Protein AF-A0AAV8Y5Q0-F1 (afdb_monomer)

Sequence (65 aa):
IRKLAFSRGRSINLSLSHRGRRALRLIHLEEEILEAAIPMKGRLLHDITGVTKSVPYDPVSNQKF

Nearest PDB structures (foldseek):
  2js3-assembly1_B  TM=2.533E-01  e=4.964E+00  Rhodopseudomonas palustris CGA009

InterPro domains:
  IPR036188 FAD/NAD(P)-binding domain superfamily [G3DSA:3.50.50.60] (1-65)

Solvent-accessible surface area (backbone atoms only — not comparable to full-atom values): 4611 Å² total; per-residue (Å²): 133,90,91,66,99,74,77,75,76,95,61,94,75,80,90,83,50,72,71,56,46,53,58,30,47,79,71,72,44,35,64,72,56,50,75,79,52,82,89,79,73,45,48,77,44,74,47,97,88,70,55,74,46,83,42,61,74,59,94,62,94,74,81,80,127

Secondary structure (DSSP, 8-state):
----S----S-S-----HHHHHHHHHTT-HHHHHHT-----EEEEE-TTS-EEEEES-SSS----

Structure (mmCIF, N/CA/C/O backbone):
data_AF-A0AAV8Y5Q0-F1
#
_entry.id   AF-A0AAV8Y5Q0-F1
#
loop_
_atom_site.group_PDB
_atom_site.id
_atom_site.type_symbol
_atom_site.label_atom_id
_atom_site.label_alt_id
_atom_site.label_comp_id
_atom_site.label_asym_id
_atom_site.label_entity_id
_atom_site.label_seq_id
_atom_site.pdbx_PDB_ins_code
_atom_site.Cartn_x
_atom_site.Cartn_y
_atom_site.Cartn_z
_atom_site.occupancy
_atom_site.B_iso_or_equiv
_atom_site.auth_seq_id
_atom_site.auth_comp_id
_atom_site.auth_asym_id
_atom_site.auth_atom_id
_atom_site.pdbx_PDB_model_num
ATOM 1 N N . ILE A 1 1 ? 2.935 -30.184 -9.499 1.00 53.25 1 ILE A N 1
ATOM 2 C CA . ILE A 1 1 ? 2.339 -29.001 -10.179 1.00 53.25 1 ILE A CA 1
ATOM 3 C C . ILE A 1 1 ? 0.851 -29.295 -10.409 1.00 53.25 1 ILE A C 1
ATOM 5 O O . ILE A 1 1 ? 0.539 -30.422 -10.777 1.00 53.25 1 ILE A O 1
ATOM 9 N N . ARG A 1 2 ? -0.070 -28.372 -10.081 1.00 58.25 2 ARG A N 1
ATOM 10 C CA . ARG A 1 2 ? -1.532 -28.626 -10.074 1.00 58.25 2 ARG A CA 1
ATOM 11 C C . ARG A 1 2 ? -2.074 -28.766 -11.510 1.00 58.25 2 ARG A C 1
ATOM 13 O O . ARG A 1 2 ? -1.806 -27.899 -12.330 1.00 58.25 2 ARG A O 1
ATOM 20 N N . LYS A 1 3 ? -2.850 -29.823 -11.783 1.00 61.97 3 LYS A N 1
ATOM 21 C CA . LYS A 1 3 ? -3.519 -30.101 -13.069 1.00 61.97 3 LYS A CA 1
ATOM 22 C C . LYS A 1 3 ? -5.005 -29.720 -12.979 1.00 61.97 3 LYS A C 1
ATOM 24 O O . LYS A 1 3 ? -5.821 -30.558 -12.620 1.00 61.97 3 LYS A O 1
ATOM 29 N N . LEU A 1 4 ? -5.365 -28.463 -13.229 1.00 70.56 4 LEU A N 1
ATOM 30 C CA . LEU A 1 4 ? -6.768 -28.029 -13.334 1.00 70.56 4 LEU A CA 1
ATOM 31 C C . LEU A 1 4 ? -6.938 -27.246 -14.636 1.00 70.56 4 LEU A C 1
ATOM 33 O O . LEU A 1 4 ? -6.157 -26.338 -14.898 1.00 70.56 4 LEU A O 1
ATOM 37 N N . ALA A 1 5 ? -7.949 -27.612 -15.428 1.00 68.62 5 ALA A N 1
ATOM 38 C CA . ALA A 1 5 ? -8.185 -27.083 -16.775 1.00 68.62 5 ALA A CA 1
ATOM 39 C C . ALA A 1 5 ? -8.616 -25.603 -16.801 1.00 68.62 5 ALA A C 1
ATOM 41 O O . ALA A 1 5 ? -8.479 -24.943 -17.825 1.00 68.62 5 ALA A O 1
ATOM 42 N N . PHE A 1 6 ? -9.111 -25.074 -15.677 1.00 65.88 6 PHE A N 1
ATOM 43 C CA . PHE A 1 6 ? -9.513 -23.676 -15.544 1.00 65.88 6 PHE A CA 1
ATOM 44 C C . PHE A 1 6 ? -9.191 -23.179 -14.131 1.00 65.88 6 PHE A C 1
ATOM 46 O O . PHE A 1 6 ? -9.884 -23.495 -13.163 1.00 65.88 6 PHE A O 1
ATOM 53 N N . SER A 1 7 ? -8.096 -22.434 -13.978 1.00 67.81 7 SER A N 1
ATOM 54 C CA . SER A 1 7 ? -7.742 -21.812 -12.703 1.00 67.81 7 SER A CA 1
ATOM 55 C C . SER A 1 7 ? -8.299 -20.394 -12.656 1.00 67.81 7 SER A C 1
ATOM 57 O O . SER A 1 7 ? -7.701 -19.473 -13.209 1.00 67.81 7 SER A O 1
ATOM 59 N N . ARG A 1 8 ? -9.431 -20.195 -11.974 1.00 74.25 8 ARG A N 1
ATOM 60 C CA . ARG A 1 8 ? -9.847 -18.846 -11.567 1.00 74.25 8 ARG A CA 1
ATOM 61 C C . ARG A 1 8 ? -8.723 -18.241 -10.708 1.00 74.25 8 ARG A C 1
ATOM 63 O O . ARG A 1 8 ? -8.123 -18.955 -9.898 1.00 74.25 8 ARG A O 1
ATOM 70 N N . GLY A 1 9 ? -8.402 -16.962 -10.919 1.00 77.50 9 GLY A N 1
ATOM 71 C CA . GLY A 1 9 ? -7.389 -16.256 -10.127 1.00 77.50 9 GLY A CA 1
ATOM 72 C C . GLY A 1 9 ? -7.674 -16.387 -8.627 1.00 77.50 9 GLY A C 1
ATOM 73 O O . GLY A 1 9 ? -8.834 -16.395 -8.217 1.00 77.50 9 GLY A O 1
ATOM 74 N N . ARG A 1 10 ? -6.628 -16.544 -7.804 1.00 82.94 10 ARG A N 1
ATOM 75 C CA . ARG A 1 10 ? -6.788 -16.767 -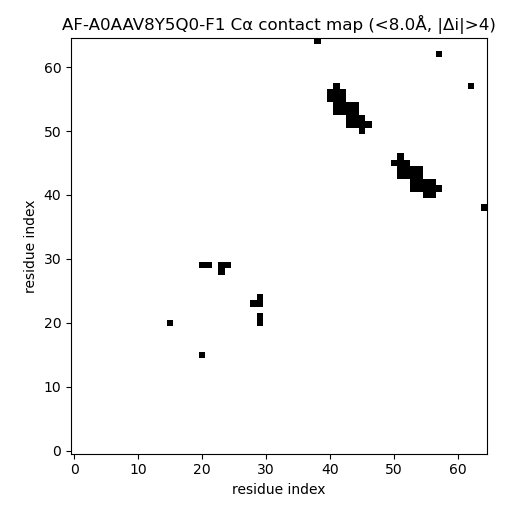6.351 1.00 82.94 10 ARG A CA 1
ATOM 76 C C . ARG A 1 10 ? -7.270 -15.521 -5.610 1.00 82.94 10 ARG A C 1
ATOM 78 O O . ARG A 1 10 ? -7.995 -15.648 -4.631 1.00 82.94 10 ARG A O 1
ATOM 85 N N . SER A 1 11 ? -6.864 -14.351 -6.092 1.00 88.62 11 SER A N 1
ATOM 86 C CA . SER A 1 11 ? -7.190 -13.046 -5.527 1.00 88.62 11 SER A CA 1
ATOM 87 C C . SER A 1 11 ? -7.392 -12.053 -6.663 1.00 88.62 11 SER A C 1
ATOM 89 O O . SER A 1 11 ? -6.695 -12.138 -7.672 1.00 88.62 11 SER A O 1
ATOM 91 N N . ILE A 1 12 ? -8.335 -11.127 -6.490 1.00 90.56 12 ILE A N 1
ATOM 92 C CA . ILE A 1 12 ? -8.558 -10.018 -7.430 1.00 90.56 12 ILE A CA 1
ATOM 93 C C . ILE A 1 12 ? -7.521 -8.919 -7.173 1.00 90.56 12 ILE A C 1
ATOM 95 O O . ILE A 1 12 ? -6.826 -8.507 -8.091 1.00 90.56 12 ILE A O 1
ATOM 99 N N . ASN A 1 13 ? -7.364 -8.526 -5.903 1.00 92.88 13 ASN A N 1
ATOM 100 C CA . ASN A 1 13 ? -6.388 -7.532 -5.459 1.00 92.88 13 ASN A CA 1
ATOM 101 C C . ASN A 1 13 ? -5.343 -8.175 -4.543 1.00 92.88 13 ASN A C 1
ATOM 103 O O . ASN A 1 13 ? -5.637 -9.129 -3.814 1.00 92.88 13 ASN A O 1
ATOM 107 N N . LEU A 1 14 ? -4.132 -7.624 -4.552 1.00 94.06 14 LEU A N 1
ATOM 108 C CA . LEU A 1 14 ? -3.029 -8.048 -3.698 1.00 94.06 14 LEU A CA 1
ATOM 109 C C . LEU A 1 14 ? -2.308 -6.821 -3.141 1.00 94.06 14 LEU A C 1
ATOM 111 O O . LEU A 1 14 ? -2.144 -5.822 -3.836 1.00 94.06 14 LEU A O 1
ATOM 115 N N . SER A 1 15 ? -1.847 -6.908 -1.896 1.00 94.69 15 SER A N 1
ATOM 116 C CA . SER A 1 15 ? -0.987 -5.885 -1.311 1.00 94.69 15 SER A CA 1
ATOM 117 C C . SER A 1 15 ? 0.468 -6.096 -1.736 1.00 94.69 15 SER A C 1
ATOM 119 O O . SER A 1 15 ? 1.050 -7.168 -1.556 1.00 94.69 15 SER A O 1
ATOM 121 N N . LEU A 1 16 ? 1.076 -5.047 -2.290 1.00 95.06 16 LEU A N 1
ATOM 122 C CA . LEU A 1 16 ? 2.475 -5.044 -2.702 1.00 95.06 16 LEU A CA 1
ATOM 123 C C . LEU A 1 16 ? 3.326 -4.304 -1.661 1.00 95.06 16 LEU A C 1
ATOM 125 O O . LEU A 1 16 ? 3.103 -3.132 -1.376 1.00 95.06 16 LEU A O 1
ATOM 129 N N . SER A 1 17 ? 4.318 -4.991 -1.092 1.00 93.56 17 SER A N 1
ATOM 130 C CA . SER A 1 17 ? 5.239 -4.428 -0.092 1.00 93.56 17 SER A CA 1
ATOM 131 C C . SER A 1 17 ? 6.655 -4.250 -0.660 1.00 93.56 17 SER A C 1
ATOM 133 O O . SER A 1 17 ? 6.922 -4.565 -1.821 1.00 93.56 17 SER A O 1
ATOM 135 N N . HIS A 1 18 ? 7.595 -3.793 0.172 1.00 93.25 18 HIS A N 1
ATOM 136 C CA . HIS A 1 18 ? 8.962 -3.430 -0.211 1.00 93.25 18 HIS A CA 1
ATOM 137 C C . HIS A 1 18 ? 9.698 -4.526 -0.997 1.00 93.25 18 HIS A C 1
ATOM 139 O O . HIS A 1 18 ? 10.332 -4.242 -2.009 1.00 93.25 18 HIS A O 1
ATOM 145 N N . ARG A 1 19 ? 9.596 -5.797 -0.579 1.00 96.38 19 ARG A N 1
ATOM 146 C CA . ARG A 1 19 ? 10.265 -6.908 -1.284 1.00 96.38 19 ARG A CA 1
ATOM 147 C C . ARG A 1 19 ? 9.709 -7.135 -2.692 1.00 96.38 19 ARG A C 1
ATOM 149 O O . ARG A 1 19 ? 10.490 -7.387 -3.602 1.00 96.38 19 ARG A O 1
ATOM 156 N N . GLY A 1 20 ? 8.391 -7.025 -2.864 1.00 96.44 20 GLY A N 1
ATOM 157 C CA . GLY A 1 20 ? 7.748 -7.160 -4.172 1.00 96.44 20 GLY A CA 1
ATOM 158 C C . GLY A 1 20 ? 8.127 -6.006 -5.095 1.00 96.44 20 GLY A C 1
ATOM 159 O O . GLY A 1 20 ? 8.588 -6.238 -6.206 1.00 96.44 20 GLY A O 1
ATOM 160 N N . ARG A 1 21 ? 8.057 -4.771 -4.584 1.00 95.75 21 ARG A N 1
ATOM 161 C CA . ARG 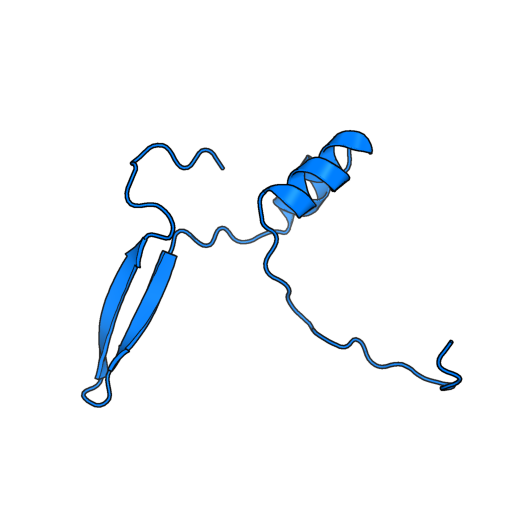A 1 21 ? 8.511 -3.568 -5.297 1.00 95.75 21 ARG A CA 1
ATOM 162 C C . ARG A 1 21 ? 9.971 -3.664 -5.733 1.00 95.75 21 ARG A C 1
ATOM 164 O O . ARG A 1 21 ? 10.284 -3.407 -6.886 1.00 95.75 21 ARG A O 1
ATOM 171 N N . ARG A 1 22 ? 10.861 -4.122 -4.844 1.00 97.00 22 ARG A N 1
ATOM 172 C CA . ARG A 1 22 ? 12.280 -4.324 -5.168 1.00 97.00 22 ARG A CA 1
ATOM 173 C C . ARG A 1 22 ? 12.482 -5.341 -6.291 1.00 97.00 22 ARG A C 1
ATOM 175 O O . ARG A 1 22 ? 13.329 -5.116 -7.143 1.00 97.00 22 ARG A O 1
ATOM 182 N N . ALA A 1 23 ? 11.720 -6.435 -6.309 1.00 97.94 23 ALA A N 1
ATOM 183 C CA . ALA A 1 23 ? 11.789 -7.413 -7.394 1.00 97.94 23 ALA A CA 1
ATOM 184 C C . ALA A 1 23 ? 11.350 -6.809 -8.739 1.00 97.94 23 ALA A C 1
ATOM 186 O O . ALA A 1 23 ? 12.018 -7.028 -9.743 1.00 97.94 23 ALA A O 1
ATOM 187 N N . LEU A 1 24 ? 10.285 -6.001 -8.743 1.00 97.75 24 LEU A N 1
ATOM 188 C CA . LEU A 1 24 ? 9.809 -5.296 -9.938 1.00 97.75 24 LEU A CA 1
ATOM 189 C C . LEU A 1 24 ? 10.801 -4.232 -10.421 1.00 97.75 24 LEU A C 1
ATOM 191 O O . LEU A 1 24 ? 11.017 -4.093 -11.620 1.00 97.75 24 LEU A O 1
ATOM 195 N N . ARG A 1 25 ? 11.465 -3.531 -9.496 1.00 97.19 25 ARG A N 1
ATOM 196 C CA . ARG A 1 25 ? 12.514 -2.555 -9.815 1.00 97.19 25 ARG A CA 1
ATOM 197 C C . ARG A 1 25 ? 13.681 -3.181 -10.567 1.00 97.19 25 ARG A C 1
ATOM 199 O O . ARG A 1 25 ? 14.167 -2.590 -11.520 1.00 97.19 25 ARG A O 1
ATOM 206 N N . LEU A 1 26 ? 14.107 -4.381 -10.164 1.00 97.88 26 LEU A N 1
ATOM 207 C CA . LEU A 1 26 ? 15.203 -5.105 -10.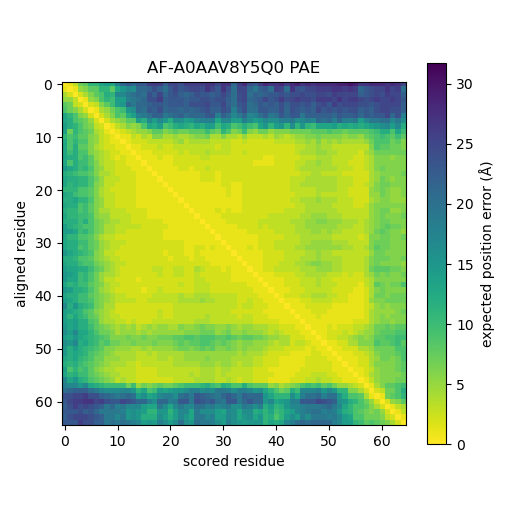824 1.00 97.88 26 LEU A CA 1
ATOM 208 C C . LEU A 1 26 ? 14.900 -5.444 -12.290 1.00 97.88 26 LEU A C 1
ATOM 210 O O . LEU A 1 26 ? 15.827 -5.663 -13.064 1.00 97.88 26 LEU A O 1
ATOM 214 N N . ILE A 1 27 ? 13.621 -5.482 -12.662 1.00 97.94 27 ILE A N 1
ATOM 215 C CA . ILE A 1 27 ? 13.158 -5.721 -14.032 1.00 97.94 27 ILE A CA 1
ATOM 216 C C . ILE A 1 27 ? 12.521 -4.473 -14.663 1.00 97.94 27 ILE A C 1
ATOM 218 O O . ILE A 1 27 ? 11.914 -4.586 -15.719 1.00 97.94 27 ILE A O 1
ATOM 222 N N . HIS A 1 28 ? 12.680 -3.297 -14.043 1.00 97.62 28 HIS A N 1
ATOM 223 C CA . HIS A 1 28 ? 12.182 -2.001 -14.524 1.00 97.62 28 HIS A CA 1
ATOM 224 C C . HIS A 1 28 ? 10.650 -1.909 -14.701 1.00 97.62 28 HIS A C 1
ATOM 226 O O . HIS A 1 28 ? 10.178 -1.098 -15.485 1.00 97.62 28 HIS A O 1
ATOM 232 N N . LEU A 1 29 ? 9.869 -2.701 -13.952 1.00 97.81 29 LEU A N 1
ATOM 233 C CA . LEU A 1 29 ? 8.392 -2.704 -14.007 1.00 97.81 29 LEU A CA 1
ATOM 234 C C . LEU A 1 29 ? 7.716 -2.060 -12.788 1.00 97.81 29 LEU A C 1
ATOM 236 O O . LEU A 1 29 ? 6.498 -2.121 -12.644 1.00 97.81 29 LEU A O 1
ATOM 240 N N . GLU A 1 30 ? 8.484 -1.507 -11.847 1.00 96.88 30 GLU A N 1
ATOM 241 C CA . GLU A 1 30 ? 7.895 -0.949 -10.624 1.00 96.88 30 GLU A CA 1
ATOM 242 C C . GLU A 1 30 ? 6.965 0.233 -10.924 1.00 96.88 30 GLU A C 1
ATOM 244 O O . GLU A 1 30 ? 5.862 0.265 -10.390 1.00 96.88 30 GLU A O 1
ATOM 249 N N . GLU A 1 31 ? 7.391 1.173 -11.766 1.00 96.12 31 GLU A N 1
ATOM 250 C CA . GLU A 1 31 ? 6.639 2.404 -12.042 1.00 96.12 31 GLU A CA 1
ATOM 251 C C . GLU A 1 31 ? 5.301 2.105 -12.727 1.00 96.12 31 GLU A C 1
ATOM 253 O O . GLU A 1 31 ? 4.260 2.485 -12.197 1.00 96.12 31 GLU A O 1
ATOM 258 N N . GLU A 1 32 ? 5.312 1.308 -13.801 1.00 96.81 32 GLU A N 1
ATOM 259 C CA . GLU A 1 32 ? 4.107 0.877 -14.531 1.00 96.81 32 GLU A CA 1
ATOM 260 C C . GLU A 1 32 ? 3.076 0.205 -13.608 1.00 96.81 32 GLU A C 1
ATOM 262 O O . GLU A 1 32 ? 1.880 0.483 -13.663 1.00 96.81 32 GLU A O 1
ATOM 267 N N . ILE A 1 33 ? 3.532 -0.665 -12.702 1.00 95.50 33 ILE A N 1
ATOM 268 C CA . ILE A 1 33 ? 2.633 -1.352 -11.768 1.00 95.50 33 ILE A CA 1
ATOM 269 C C . ILE A 1 33 ? 2.092 -0.392 -10.704 1.00 95.50 33 ILE A C 1
ATOM 271 O O . ILE A 1 33 ? 0.952 -0.548 -10.258 1.00 95.50 33 ILE A O 1
ATOM 275 N N . LEU A 1 34 ? 2.893 0.583 -10.268 1.00 95.12 34 LEU A N 1
ATOM 276 C CA . LEU A 1 34 ? 2.473 1.554 -9.262 1.00 95.12 34 LEU A CA 1
ATOM 277 C C . LEU A 1 34 ? 1.492 2.598 -9.808 1.00 95.12 34 LEU A C 1
ATOM 279 O O . LEU A 1 34 ? 0.688 3.090 -9.020 1.00 95.12 34 LEU A O 1
ATOM 283 N N . GLU A 1 35 ? 1.478 2.877 -11.115 1.00 96.06 35 GLU A N 1
ATOM 284 C CA . GLU A 1 35 ? 0.470 3.751 -11.742 1.00 96.06 35 GLU A CA 1
ATOM 285 C C . GLU A 1 35 ? -0.961 3.233 -11.535 1.00 96.06 35 GLU A C 1
ATOM 287 O O . GLU A 1 35 ? -1.888 4.013 -11.316 1.00 96.06 35 GLU A O 1
ATOM 292 N N . ALA A 1 36 ? -1.143 1.910 -11.541 1.00 94.25 36 ALA A N 1
ATOM 293 C CA . ALA A 1 36 ? -2.429 1.266 -11.282 1.00 94.25 36 ALA A CA 1
ATOM 294 C C . ALA A 1 36 ? -2.673 0.947 -9.790 1.00 94.25 36 ALA A C 1
ATOM 296 O O . ALA A 1 36 ? -3.722 0.398 -9.436 1.00 94.25 36 ALA A O 1
ATOM 297 N N . ALA A 1 37 ? -1.719 1.240 -8.900 1.00 94.94 37 ALA A N 1
ATOM 298 C CA . ALA A 1 37 ? -1.786 0.856 -7.494 1.00 94.94 37 ALA A CA 1
ATOM 299 C C . ALA A 1 37 ? -2.429 1.938 -6.610 1.00 94.94 37 ALA A C 1
ATOM 301 O O . ALA A 1 37 ? -2.250 3.136 -6.806 1.00 94.94 37 ALA A O 1
ATOM 302 N N . ILE A 1 38 ? -3.126 1.507 -5.552 1.00 95.12 38 ILE A N 1
ATOM 303 C CA . ILE A 1 38 ? -3.687 2.405 -4.531 1.00 95.12 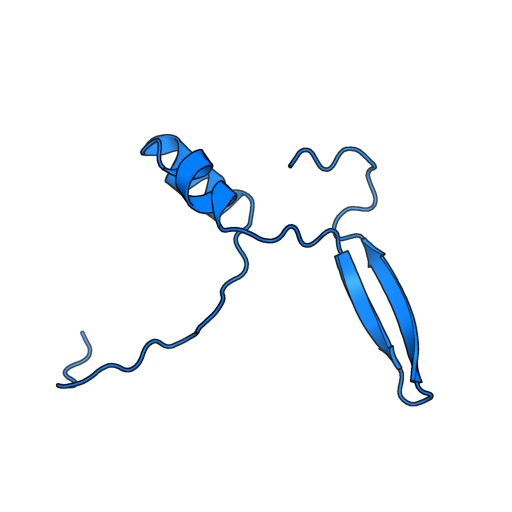38 ILE A CA 1
ATOM 304 C C . ILE A 1 38 ? -2.825 2.321 -3.260 1.00 95.12 38 ILE A C 1
ATOM 306 O O . ILE A 1 38 ? -2.666 1.227 -2.706 1.00 95.12 38 ILE A O 1
ATOM 310 N N . PRO A 1 39 ? -2.279 3.441 -2.747 1.00 92.62 39 PRO A N 1
ATOM 311 C CA . PRO A 1 39 ? -1.415 3.420 -1.574 1.00 92.62 39 PRO A CA 1
ATOM 312 C C . PRO A 1 39 ? -2.205 3.145 -0.289 1.00 92.62 39 PRO A C 1
ATOM 314 O O . PRO A 1 39 ? -3.184 3.821 0.030 1.00 92.62 39 PRO A O 1
ATOM 317 N N . MET A 1 40 ? -1.719 2.194 0.508 1.00 92.88 40 MET A N 1
ATOM 318 C CA . MET A 1 40 ? -2.262 1.884 1.831 1.00 92.88 40 MET A CA 1
ATOM 319 C C . MET A 1 40 ? -1.322 2.429 2.915 1.00 92.88 40 MET A C 1
ATOM 321 O O . MET A 1 40 ? -0.260 1.864 3.158 1.00 92.88 40 MET A O 1
ATOM 325 N N . LYS A 1 41 ? -1.704 3.529 3.578 1.00 90.00 41 LYS A N 1
ATOM 326 C CA . LYS A 1 41 ? -0.871 4.218 4.595 1.00 90.00 41 LYS A CA 1
ATOM 327 C C . LYS A 1 41 ? -0.861 3.520 5.964 1.00 90.00 41 LYS A C 1
ATOM 329 O O . LYS A 1 41 ? 0.004 3.758 6.811 1.00 90.00 41 LYS A O 1
ATOM 334 N N . GLY A 1 42 ? -1.849 2.665 6.199 1.00 91.88 42 GLY A N 1
ATOM 335 C CA . GLY A 1 42 ? -2.068 2.000 7.472 1.00 91.88 42 GLY A CA 1
ATOM 336 C C . GLY A 1 42 ? -3.286 1.092 7.439 1.00 91.88 42 GLY A C 1
ATOM 337 O O . GLY A 1 42 ? -3.893 0.858 6.395 1.00 91.88 42 GLY A O 1
ATOM 338 N N . ARG A 1 43 ? -3.642 0.593 8.616 1.00 95.25 43 ARG A N 1
ATOM 339 C CA . ARG A 1 43 ? -4.845 -0.194 8.871 1.00 95.25 43 ARG A CA 1
ATOM 340 C C . ARG A 1 43 ? -5.941 0.730 9.382 1.00 95.25 43 ARG A C 1
ATOM 342 O O . ARG A 1 43 ? -5.680 1.564 10.246 1.00 95.25 43 ARG A O 1
ATOM 349 N N . LEU A 1 44 ? -7.161 0.534 8.902 1.00 95.94 44 LEU A N 1
ATOM 350 C CA . LEU A 1 44 ? -8.353 1.080 9.536 1.00 95.94 44 LEU A CA 1
ATOM 351 C C . LEU A 1 44 ? -9.002 -0.043 10.345 1.00 95.94 44 LEU A C 1
ATOM 353 O O . LEU A 1 44 ? -9.423 -1.053 9.785 1.00 95.94 44 LEU A O 1
ATOM 357 N N . LEU A 1 45 ? -9.001 0.093 11.667 1.00 96.69 45 LEU A N 1
ATOM 358 C CA . LEU A 1 45 ? -9.627 -0.865 12.571 1.00 96.69 45 LEU A CA 1
ATOM 359 C C . LEU A 1 45 ? -11.066 -0.427 12.815 1.00 96.69 45 LEU A C 1
ATOM 361 O O . LEU A 1 45 ? -11.284 0.723 13.183 1.00 96.69 45 LEU A O 1
ATOM 365 N N . HIS A 1 46 ? -12.016 -1.336 12.629 1.00 97.56 46 HIS A N 1
ATOM 366 C CA . HIS A 1 46 ? -13.426 -1.131 12.948 1.00 97.56 46 HIS A CA 1
ATOM 367 C C . HIS A 1 46 ? -13.744 -1.932 14.208 1.00 97.56 46 HIS A C 1
ATOM 369 O O . HIS A 1 46 ? -13.480 -3.137 14.235 1.00 97.56 46 HIS A O 1
ATOM 375 N N . ASP A 1 47 ? -14.265 -1.284 15.247 1.00 96.50 47 ASP A N 1
ATOM 376 C CA . ASP A 1 47 ? -14.730 -1.989 16.439 1.00 96.50 47 ASP A CA 1
ATOM 377 C C . ASP A 1 47 ? -16.209 -2.391 16.346 1.00 96.50 47 ASP A C 1
ATOM 379 O O . ASP A 1 47 ? -16.935 -1.995 15.432 1.00 96.50 47 ASP A O 1
ATOM 383 N N . ILE A 1 48 ? -16.657 -3.203 17.306 1.00 96.81 48 ILE A N 1
ATOM 384 C CA . ILE A 1 48 ? -18.031 -3.726 17.348 1.00 96.81 48 ILE A CA 1
ATOM 385 C C . ILE A 1 48 ? -19.090 -2.642 17.591 1.00 96.81 48 ILE A C 1
ATOM 387 O O . ILE A 1 48 ? -20.266 -2.876 17.334 1.00 96.81 48 ILE A O 1
ATOM 391 N N . THR A 1 49 ? -18.687 -1.471 18.089 1.00 96.44 49 THR A N 1
ATOM 392 C CA . THR A 1 49 ? -19.571 -0.322 18.325 1.00 96.44 49 THR A CA 1
ATOM 393 C C . THR A 1 49 ? -19.663 0.598 17.105 1.00 96.44 49 THR 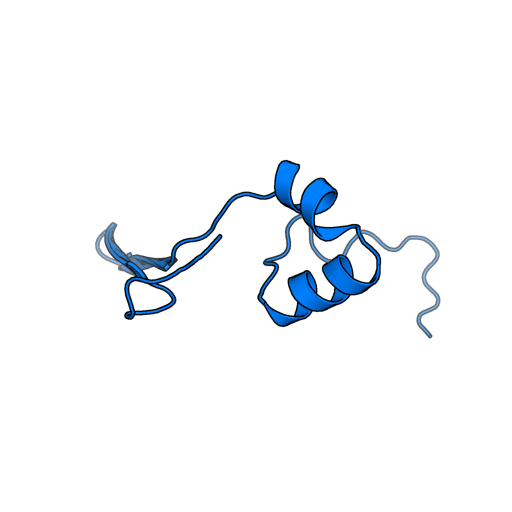A C 1
ATOM 395 O O . THR A 1 49 ? -20.458 1.534 17.098 1.00 96.44 49 THR A O 1
ATOM 398 N N . GLY A 1 50 ? -18.884 0.315 16.053 1.00 95.25 50 GLY A N 1
ATOM 399 C CA . GLY A 1 50 ? -18.823 1.094 14.820 1.00 95.25 50 GLY A CA 1
ATOM 400 C C . GLY A 1 50 ? -17.782 2.215 14.839 1.00 95.25 50 GLY A C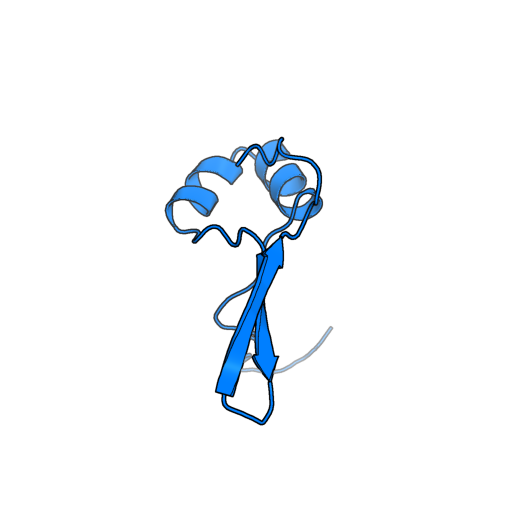 1
ATOM 401 O O . GLY A 1 50 ? -17.662 2.944 13.854 1.00 95.25 50 GLY A O 1
ATOM 402 N N . VAL A 1 51 ? -16.998 2.354 15.911 1.00 96.94 51 VAL A N 1
ATOM 403 C CA . VAL A 1 51 ? -15.916 3.339 15.972 1.00 96.94 51 VAL A CA 1
ATOM 404 C C . VAL A 1 51 ? -14.734 2.837 15.148 1.00 96.94 51 VAL A C 1
ATOM 406 O O . VAL A 1 51 ? -14.358 1.662 15.182 1.00 96.94 51 VAL A O 1
ATOM 409 N N . THR A 1 52 ? -14.129 3.750 14.390 1.00 97.50 52 THR A N 1
ATOM 410 C CA . THR A 1 52 ? -12.968 3.451 13.551 1.00 97.50 52 THR A CA 1
ATOM 411 C C . THR A 1 52 ? -11.696 4.085 14.087 1.00 97.50 52 THR A C 1
ATOM 413 O O . THR A 1 52 ? -11.690 5.263 14.444 1.00 97.50 52 THR A O 1
ATOM 416 N N . LYS A 1 53 ? -10.589 3.339 14.060 1.00 96.19 53 LYS A N 1
ATOM 417 C CA . LYS A 1 53 ? -9.261 3.822 14.453 1.00 96.19 53 LYS A CA 1
ATOM 418 C C . LYS A 1 53 ? -8.243 3.601 13.340 1.00 96.19 53 LYS A C 1
ATOM 420 O O . LYS A 1 53 ? -8.017 2.471 12.912 1.00 96.19 53 LYS A O 1
ATOM 425 N N . SER A 1 54 ? -7.588 4.677 12.909 1.00 94.31 54 SER A N 1
ATOM 426 C CA . SER A 1 54 ? -6.474 4.607 11.958 1.00 94.31 54 SER A CA 1
ATOM 427 C C . SER A 1 54 ? -5.174 4.237 12.677 1.00 94.31 54 SER A C 1
ATOM 429 O O . SER A 1 54 ? -4.813 4.852 13.680 1.00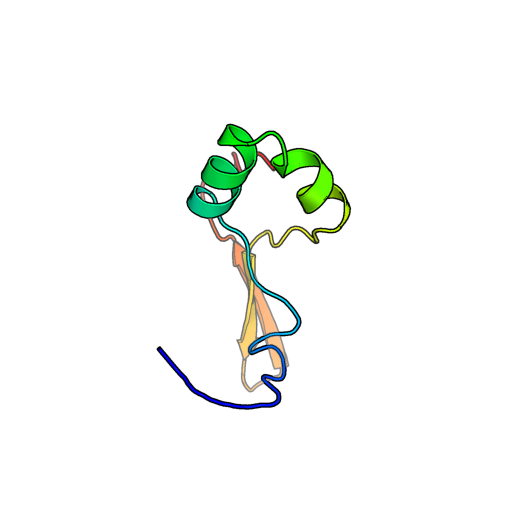 94.31 54 SER A O 1
ATOM 431 N N . VAL A 1 55 ? -4.474 3.221 12.171 1.00 93.81 55 VAL A N 1
ATOM 432 C CA . VAL A 1 55 ? -3.189 2.736 12.687 1.00 93.81 55 VAL A CA 1
ATOM 433 C C . VAL A 1 55 ? -2.179 2.702 11.535 1.00 93.81 55 VAL A C 1
ATOM 435 O O . VAL A 1 55 ? -2.252 1.792 10.703 1.00 93.81 55 VAL A O 1
ATOM 438 N N . PRO A 1 56 ? -1.232 3.655 11.463 1.00 92.25 56 PRO A N 1
ATOM 439 C CA . PRO A 1 56 ? -0.183 3.668 10.441 1.00 92.25 56 PRO A CA 1
ATOM 440 C C . PRO A 1 56 ? 0.600 2.347 10.379 1.00 92.25 56 PRO A C 1
ATOM 442 O O . PRO A 1 56 ? 0.758 1.663 11.394 1.00 92.25 56 PRO A O 1
ATOM 445 N N . TYR A 1 57 ? 1.081 1.964 9.189 1.00 89.44 57 TYR A N 1
ATOM 446 C CA . TYR A 1 57 ? 1.916 0.760 9.045 1.00 89.44 57 TYR A CA 1
ATOM 447 C C . TYR A 1 57 ? 3.300 0.919 9.671 1.00 89.44 57 TYR A C 1
ATOM 449 O O . TYR A 1 57 ? 3.809 -0.032 10.260 1.00 89.44 57 TYR A O 1
ATOM 457 N N . ASP A 1 58 ? 3.870 2.114 9.559 1.00 84.38 58 ASP A N 1
ATOM 458 C CA . ASP A 1 58 ? 5.139 2.493 10.168 1.00 84.38 58 ASP A CA 1
ATOM 459 C C . ASP A 1 58 ? 4.899 3.742 11.033 1.00 84.38 58 ASP A C 1
ATOM 461 O O . ASP A 1 58 ? 4.331 4.713 10.517 1.00 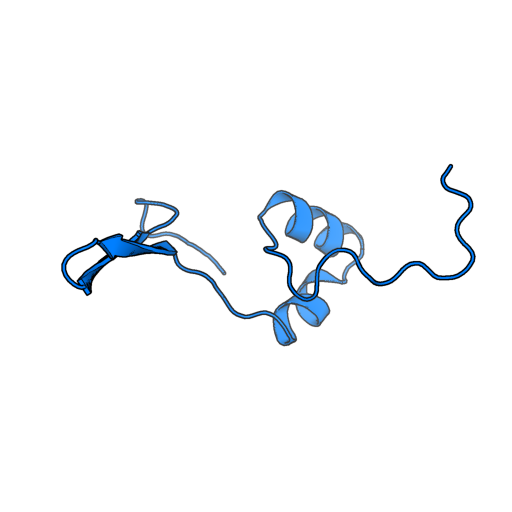84.38 58 ASP A O 1
ATOM 465 N N . PRO A 1 59 ? 5.247 3.729 12.333 1.00 64.94 59 PRO A N 1
ATOM 466 C CA . PRO A 1 59 ? 5.164 4.908 13.193 1.00 64.94 59 PRO A CA 1
ATOM 467 C C . PRO A 1 59 ? 6.200 5.984 12.834 1.00 64.94 59 PRO A C 1
ATOM 469 O O . PRO A 1 59 ? 6.064 7.121 13.285 1.00 64.94 59 PRO A O 1
ATOM 472 N N . VAL A 1 60 ? 7.224 5.657 12.036 1.00 57.22 60 VAL A N 1
ATOM 473 C CA . VAL A 1 60 ? 8.250 6.608 11.607 1.00 57.22 60 VAL A CA 1
ATOM 474 C C . VAL A 1 60 ? 7.768 7.329 10.347 1.00 57.22 60 V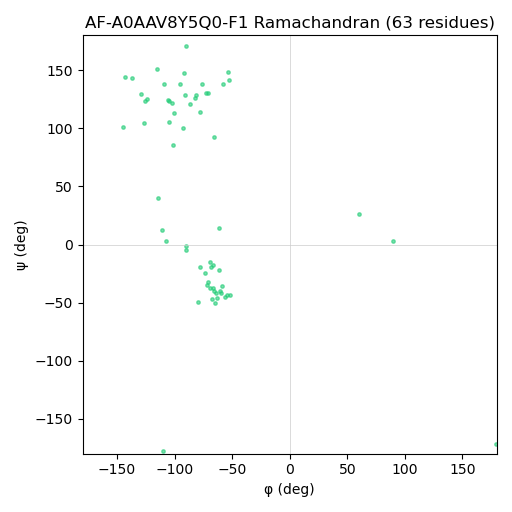AL A C 1
ATOM 476 O O . VAL A 1 60 ? 7.486 6.722 9.317 1.00 57.22 60 VAL A O 1
ATOM 479 N N . SER A 1 61 ? 7.679 8.654 10.434 1.00 54.34 61 SER A N 1
ATOM 480 C CA . SER A 1 61 ? 7.085 9.605 9.478 1.00 54.34 61 SER A CA 1
ATOM 481 C C . SER A 1 61 ? 7.705 9.661 8.071 1.00 54.34 61 SER A C 1
ATOM 483 O O . SER A 1 61 ? 7.414 10.583 7.313 1.00 54.34 61 SER A O 1
ATOM 485 N N . ASN A 1 62 ? 8.533 8.690 7.683 1.00 57.19 62 ASN A N 1
ATOM 486 C CA . ASN A 1 62 ? 9.284 8.698 6.430 1.00 57.19 62 ASN A CA 1
ATOM 487 C C . ASN A 1 62 ? 8.849 7.579 5.468 1.00 57.19 62 ASN A C 1
ATOM 489 O O . ASN A 1 62 ? 9.686 6.951 4.816 1.00 57.19 62 ASN A O 1
ATOM 493 N N . GLN A 1 63 ? 7.539 7.315 5.377 1.00 58.84 63 GLN A N 1
ATOM 494 C CA . GLN A 1 63 ? 6.988 6.443 4.336 1.00 58.84 63 GLN A CA 1
ATOM 495 C C . GLN A 1 63 ? 7.192 7.108 2.968 1.00 58.84 63 GLN A C 1
ATOM 497 O O . GLN A 1 63 ? 6.386 7.927 2.531 1.00 58.84 63 GLN A O 1
ATOM 502 N N . LYS A 1 64 ? 8.301 6.778 2.302 1.00 55.00 64 LYS A N 1
ATOM 503 C CA . LYS A 1 64 ? 8.525 7.130 0.899 1.00 55.00 64 LYS A CA 1
ATOM 504 C C . LYS A 1 64 ? 7.725 6.156 0.036 1.00 55.00 64 LYS A C 1
ATOM 506 O O . LYS A 1 64 ? 7.987 4.950 0.072 1.00 55.00 64 LYS A O 1
ATOM 511 N N . PHE A 1 65 ? 6.719 6.685 -0.658 1.00 54.16 65 PHE A N 1
ATOM 512 C CA . PHE A 1 65 ? 5.945 5.957 -1.661 1.00 54.16 65 PHE A CA 1
ATOM 513 C C . PHE A 1 65 ? 6.730 5.849 -2.958 1.00 54.16 65 PHE A C 1
ATOM 515 O O . PHE A 1 65 ? 7.506 6.773 -3.271 1.00 54.16 65 PHE A O 1
#

Foldseek 3Di:
DDDDPDDDDPDPDDDDDDVNLVVCVVVPNNVVVCVPDDDDQADWDADPVRDIDGDGPDPDPPPDD

pLDDT: mean 86.75, std 14.61, range [53.25, 97.94]

Mean predicted aligned error: 7.38 Å

Organism: NCBI:txid1265417

Radius of gyration: 16.79 Å; Cα contacts (8 Å, |Δi|>4): 31; chains: 1; bounding box: 35×40×35 Å